Protein AF-A0A8S9X8X3-F1 (afdb_monomer_lite)

Radius of gyration: 22.39 Å; chains: 1; bounding box: 41×49×69 Å

pLDDT: mean 77.09, std 18.52, range [30.03, 97.19]

Structure (mmCIF, N/CA/C/O backbone):
data_AF-A0A8S9X8X3-F1
#
_entry.id   AF-A0A8S9X8X3-F1
#
loop_
_atom_site.group_PDB
_atom_site.id
_atom_site.type_symbol
_atom_site.label_atom_id
_atom_site.label_alt_id
_atom_site.label_comp_id
_atom_site.label_asym_id
_atom_site.label_entity_id
_atom_site.label_seq_id
_atom_site.pdbx_PDB_ins_code
_atom_site.Cartn_x
_atom_site.Cartn_y
_atom_site.Cartn_z
_atom_site.occupancy
_atom_site.B_iso_or_equiv
_atom_si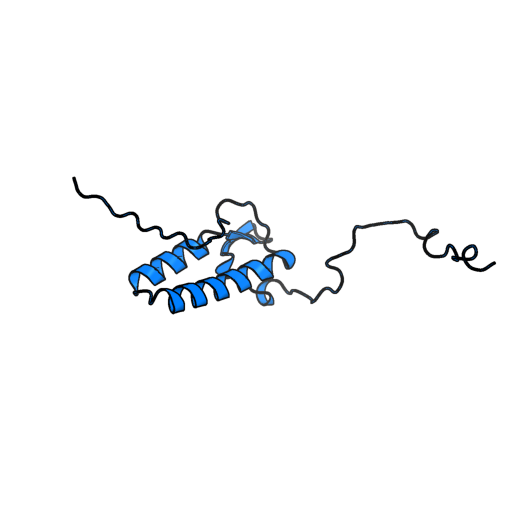te.auth_seq_id
_atom_site.auth_comp_id
_atom_site.auth_asym_id
_atom_site.auth_atom_id
_atom_site.pdbx_PDB_model_num
ATOM 1 N N . MET A 1 1 ? 11.728 -32.262 -21.550 1.00 33.06 1 MET A N 1
ATOM 2 C CA . MET A 1 1 ? 12.245 -31.739 -20.269 1.00 33.06 1 MET A CA 1
ATOM 3 C C . MET A 1 1 ? 12.508 -30.244 -20.442 1.00 33.06 1 MET A C 1
ATOM 5 O O . MET A 1 1 ? 13.636 -29.858 -20.696 1.00 33.06 1 MET A O 1
ATOM 9 N N . SER A 1 2 ? 11.466 -29.407 -20.414 1.00 30.03 2 SER A N 1
ATOM 10 C CA . SER A 1 2 ? 11.658 -27.950 -20.436 1.00 30.03 2 SER A CA 1
ATOM 11 C C . SER A 1 2 ? 11.699 -27.470 -19.001 1.00 30.03 2 SER A C 1
ATOM 13 O O . SER A 1 2 ? 10.704 -27.564 -18.285 1.00 30.03 2 SER A O 1
ATOM 15 N N . ILE A 1 3 ? 12.872 -27.002 -18.585 1.00 43.94 3 ILE A N 1
ATOM 16 C CA . ILE A 1 3 ? 13.061 -26.266 -17.343 1.00 43.94 3 ILE A CA 1
ATOM 17 C C . ILE A 1 3 ? 12.205 -25.009 -17.486 1.00 43.94 3 ILE A C 1
ATOM 19 O O . ILE A 1 3 ? 12.582 -24.061 -18.172 1.00 43.94 3 ILE A O 1
ATOM 23 N N . VAL A 1 4 ? 11.011 -25.028 -16.891 1.00 49.66 4 VAL A N 1
ATOM 24 C CA . VAL A 1 4 ? 10.272 -23.800 -16.616 1.00 49.66 4 VAL A CA 1
ATOM 25 C C . VAL A 1 4 ? 11.159 -23.046 -15.648 1.00 49.66 4 VAL A C 1
ATOM 27 O O . VAL A 1 4 ? 11.214 -23.364 -14.460 1.00 49.66 4 VAL A O 1
ATOM 30 N N . ASN A 1 5 ? 11.921 -22.107 -16.194 1.00 41.03 5 ASN A N 1
ATOM 31 C CA . ASN A 1 5 ? 12.714 -21.168 -15.439 1.00 41.03 5 ASN A CA 1
ATOM 32 C C . ASN A 1 5 ? 11.710 -20.322 -14.649 1.00 41.03 5 ASN A C 1
ATOM 34 O O . ASN A 1 5 ? 11.214 -19.304 -15.127 1.00 41.03 5 ASN A O 1
ATOM 38 N N . ARG A 1 6 ? 11.312 -20.808 -13.467 1.00 50.50 6 ARG A N 1
ATOM 39 C CA . ARG A 1 6 ? 10.594 -20.020 -12.470 1.00 50.50 6 ARG A CA 1
ATOM 40 C C . ARG A 1 6 ? 11.587 -19.002 -11.924 1.00 50.50 6 ARG A C 1
ATOM 42 O O . ARG A 1 6 ? 12.044 -19.112 -10.793 1.00 50.50 6 ARG A O 1
ATOM 49 N N . GLY A 1 7 ? 11.918 -18.019 -12.753 1.00 44.12 7 GLY A N 1
ATOM 50 C CA . GLY A 1 7 ? 12.560 -16.783 -12.350 1.00 44.12 7 GLY A CA 1
ATOM 51 C C . GLY A 1 7 ? 11.569 -15.959 -11.541 1.00 44.12 7 GLY A C 1
ATOM 52 O O . GLY A 1 7 ? 11.102 -14.920 -11.988 1.00 44.12 7 GLY A O 1
ATOM 53 N N . LEU A 1 8 ? 11.220 -16.445 -10.352 1.00 52.00 8 LEU A N 1
ATOM 54 C CA . LEU A 1 8 ? 10.871 -15.561 -9.257 1.00 52.00 8 LEU A CA 1
ATOM 55 C C . LEU A 1 8 ? 12.208 -15.158 -8.642 1.00 52.00 8 LEU A C 1
ATOM 57 O O . LEU A 1 8 ? 12.642 -15.723 -7.642 1.00 52.00 8 LEU A O 1
ATOM 61 N N . ASP A 1 9 ? 12.884 -14.217 -9.298 1.00 55.47 9 ASP A N 1
ATOM 62 C CA . ASP A 1 9 ? 13.935 -13.420 -8.674 1.00 55.47 9 ASP A CA 1
ATOM 63 C C . ASP A 1 9 ? 13.255 -12.591 -7.573 1.00 55.47 9 ASP A C 1
ATOM 65 O O . ASP A 1 9 ? 12.849 -11.446 -7.777 1.00 55.47 9 ASP A O 1
ATOM 69 N N . MET A 1 10 ? 12.987 -13.232 -6.428 1.00 51.34 10 MET A N 1
ATOM 70 C CA . MET A 1 10 ? 12.443 -12.599 -5.231 1.00 51.34 10 MET A CA 1
ATOM 71 C C . MET A 1 10 ? 13.531 -11.716 -4.631 1.00 51.34 10 MET A C 1
ATOM 73 O O . MET A 1 10 ? 14.158 -12.046 -3.626 1.00 51.34 10 MET A O 1
ATOM 77 N N . ARG A 1 11 ? 13.741 -10.557 -5.246 1.00 60.44 11 ARG A N 1
ATOM 78 C CA . ARG A 1 11 ? 14.432 -9.443 -4.611 1.00 60.44 11 ARG A CA 1
ATOM 79 C C . ARG A 1 11 ? 13.537 -8.964 -3.471 1.00 60.44 11 ARG A C 1
ATOM 81 O O . ARG A 1 11 ? 12.561 -8.272 -3.722 1.00 60.44 11 ARG A O 1
ATOM 88 N N . CYS A 1 12 ? 13.819 -9.423 -2.250 1.00 65.81 12 CYS A N 1
ATOM 89 C CA . CYS A 1 12 ? 13.247 -8.969 -0.975 1.00 65.81 12 CYS A CA 1
ATOM 90 C C . CYS A 1 12 ? 11.785 -8.474 -1.051 1.00 65.81 12 CYS A C 1
ATOM 92 O O . CYS A 1 12 ? 11.527 -7.274 -1.153 1.00 65.81 12 CYS A O 1
ATOM 94 N N . GLY A 1 13 ? 10.827 -9.403 -0.990 1.00 71.25 13 GLY A N 1
ATOM 95 C CA . GLY A 1 13 ? 9.393 -9.102 -0.924 1.00 71.25 13 GLY A CA 1
ATOM 96 C C . GLY A 1 13 ? 8.811 -9.296 0.480 1.00 71.25 13 GLY A C 1
ATOM 97 O O . GLY A 1 13 ? 9.372 -10.020 1.299 1.00 71.25 13 GLY A O 1
ATOM 98 N N . LEU A 1 14 ? 7.661 -8.673 0.747 1.00 82.38 14 LEU A N 1
ATOM 99 C CA . LEU A 1 14 ? 6.882 -8.854 1.975 1.00 82.38 14 LEU A CA 1
ATOM 100 C C . LEU A 1 14 ? 5.571 -9.582 1.641 1.00 82.38 14 LEU A C 1
ATOM 102 O O . LEU A 1 14 ? 4.765 -9.080 0.858 1.00 82.38 14 LEU A O 1
ATOM 106 N N . LEU A 1 15 ? 5.351 -10.761 2.230 1.00 86.81 15 LEU A N 1
ATOM 107 C CA . LEU A 1 15 ? 4.132 -11.552 2.034 1.00 86.81 15 LEU A CA 1
ATOM 108 C C . LEU A 1 15 ? 3.070 -11.149 3.064 1.00 86.81 15 LEU A C 1
ATOM 110 O O . LEU A 1 15 ? 3.203 -11.443 4.249 1.00 86.81 15 LEU A O 1
ATOM 114 N N . LEU A 1 16 ? 2.018 -10.468 2.606 1.00 89.88 16 LEU A N 1
ATOM 115 C CA . LEU A 1 16 ? 0.945 -9.937 3.462 1.00 89.88 16 LEU A CA 1
ATOM 116 C C . LEU A 1 16 ? -0.415 -10.609 3.239 1.00 89.88 16 LEU A C 1
ATOM 118 O O . LEU A 1 16 ? -1.315 -10.450 4.065 1.00 89.88 16 LEU A O 1
ATOM 122 N N . ALA A 1 17 ? -0.588 -11.350 2.145 1.00 91.81 17 ALA A N 1
ATOM 123 C CA . ALA A 1 17 ? -1.838 -12.044 1.850 1.00 91.81 17 ALA A CA 1
ATOM 124 C C . ALA A 1 17 ? -2.150 -13.122 2.905 1.00 91.81 17 ALA A C 1
ATOM 126 O O . ALA A 1 17 ? -1.247 -13.727 3.478 1.00 91.81 17 ALA A O 1
ATOM 127 N N . GLY A 1 18 ? -3.440 -13.348 3.173 1.00 91.75 18 GLY A N 1
ATOM 128 C CA . GLY A 1 18 ? -3.904 -14.337 4.156 1.00 91.75 18 GLY A CA 1
ATOM 129 C C . GLY A 1 18 ? -3.871 -13.883 5.621 1.00 91.75 18 GLY A C 1
ATOM 130 O O . GLY A 1 18 ? -4.285 -14.642 6.493 1.00 91.75 18 GLY A O 1
ATOM 131 N N . ASN A 1 19 ? -3.433 -12.653 5.909 1.00 93.50 19 ASN A N 1
ATOM 132 C CA . ASN A 1 19 ? -3.466 -12.099 7.263 1.00 93.50 19 ASN A CA 1
ATOM 133 C C . ASN A 1 19 ? -4.846 -11.489 7.595 1.00 93.50 19 ASN A C 1
ATOM 135 O O . ASN A 1 19 ? -5.421 -10.792 6.754 1.00 93.50 19 ASN A O 1
ATOM 139 N N . PRO A 1 20 ? -5.377 -11.678 8.820 1.00 95.19 20 PRO A N 1
ATOM 140 C CA . PRO A 1 20 ? -6.654 -11.106 9.252 1.00 95.19 20 PRO A CA 1
ATOM 141 C C . PRO A 1 20 ? -6.498 -9.634 9.677 1.00 95.19 20 PRO A C 1
ATOM 143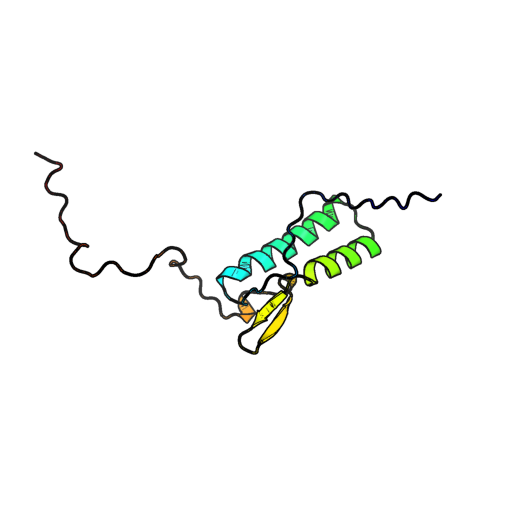 O O . PRO A 1 20 ? -6.673 -9.282 10.842 1.00 95.19 20 PRO A O 1
ATOM 146 N N . 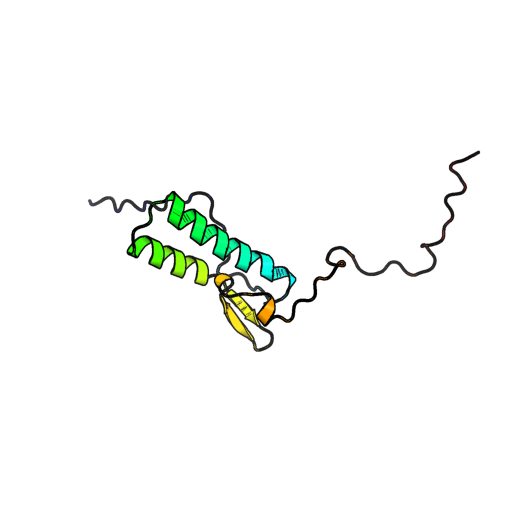LEU A 1 21 ? -6.119 -8.765 8.740 1.00 95.25 21 LEU A N 1
ATOM 147 C CA . LEU A 1 21 ? -5.842 -7.354 9.017 1.00 95.25 21 LEU A CA 1
ATOM 148 C C . LEU A 1 21 ? -7.132 -6.529 9.128 1.00 95.25 21 LEU A C 1
ATOM 150 O O . LEU A 1 21 ? -8.058 -6.704 8.335 1.00 95.25 21 LEU A O 1
ATOM 154 N N . SER A 1 22 ? -7.161 -5.568 10.049 1.00 94.69 22 SER A N 1
ATOM 155 C CA . SER A 1 22 ? -8.238 -4.577 10.179 1.00 94.69 22 SER A CA 1
ATOM 156 C C . SER A 1 22 ? -7.869 -3.291 9.440 1.00 94.69 22 SER A C 1
ATOM 158 O O . SER A 1 22 ? -6.738 -2.822 9.544 1.00 94.69 22 SER A O 1
ATOM 160 N N . CYS A 1 23 ? -8.800 -2.707 8.684 1.00 94.44 23 CYS A N 1
ATOM 161 C CA . CYS A 1 23 ? -8.556 -1.429 8.020 1.00 94.44 23 CYS A CA 1
ATOM 162 C C . CYS A 1 23 ? -8.654 -0.286 9.041 1.00 94.44 23 CYS A C 1
ATOM 164 O O . CYS A 1 23 ? -9.752 0.161 9.381 1.00 94.44 23 CYS A O 1
ATOM 166 N N . ASP A 1 24 ? -7.508 0.194 9.516 1.00 90.81 24 ASP A N 1
ATOM 167 C CA . ASP A 1 24 ? -7.408 1.345 10.410 1.00 90.81 24 ASP A CA 1
ATOM 168 C C . ASP A 1 24 ? -6.206 2.244 10.066 1.00 90.81 24 ASP A C 1
ATOM 170 O O . ASP A 1 24 ? -5.418 1.970 9.156 1.00 90.81 24 ASP A O 1
ATOM 174 N N . CYS A 1 25 ? -6.076 3.353 10.794 1.00 91.06 25 CYS A N 1
ATOM 175 C CA . CYS A 1 25 ? -5.035 4.348 10.553 1.00 91.06 25 CYS A CA 1
ATOM 176 C C . CYS A 1 25 ? -3.611 3.843 10.800 1.00 91.06 25 CYS A C 1
ATOM 178 O O . CYS A 1 25 ? -2.682 4.348 10.171 1.00 91.06 25 CYS A O 1
ATOM 180 N N . SER A 1 26 ? -3.427 2.839 11.661 1.00 89.19 26 SER A N 1
ATOM 181 C CA . SER A 1 26 ? -2.117 2.226 11.900 1.00 89.19 26 SER A CA 1
ATOM 182 C C . SER A 1 26 ? -1.644 1.389 10.713 1.00 89.19 26 SER A C 1
ATOM 184 O O . SER A 1 26 ? -0.452 1.124 10.600 1.00 89.19 26 SER A O 1
ATOM 186 N N . LEU A 1 27 ? -2.548 1.019 9.798 1.00 92.94 27 LEU A N 1
ATOM 187 C CA . LEU A 1 27 ? -2.231 0.220 8.620 1.00 92.94 27 LEU A CA 1
ATOM 188 C C . LEU A 1 27 ? -1.996 1.066 7.360 1.00 92.94 27 LEU A C 1
ATOM 190 O O . LEU A 1 27 ? -1.468 0.566 6.375 1.00 92.94 27 LEU A O 1
ATOM 194 N N . VAL A 1 28 ? -2.314 2.363 7.370 1.00 92.81 28 VAL A N 1
ATOM 195 C CA . VAL A 1 28 ? -2.187 3.243 6.188 1.00 92.81 28 VAL A CA 1
ATOM 196 C C . VAL A 1 28 ? -0.774 3.257 5.597 1.00 92.81 28 VAL A C 1
ATOM 198 O O . VAL A 1 28 ? -0.611 3.327 4.374 1.00 92.81 28 VAL A O 1
ATOM 201 N N . TRP A 1 29 ? 0.256 3.169 6.443 1.00 91.94 29 TRP A N 1
ATOM 202 C CA . TRP A 1 29 ? 1.644 3.189 5.984 1.00 91.94 29 TRP A CA 1
ATOM 203 C C . TRP A 1 29 ? 1.955 2.028 5.032 1.00 91.94 29 TRP A C 1
ATOM 205 O O . TRP A 1 29 ? 2.750 2.216 4.111 1.00 91.94 29 TRP A O 1
ATOM 215 N N . ILE A 1 30 ? 1.310 0.861 5.192 1.00 94.00 30 ILE A N 1
ATOM 216 C CA . ILE A 1 30 ? 1.584 -0.294 4.330 1.00 94.00 30 ILE A CA 1
ATOM 217 C C . ILE A 1 30 ? 1.077 -0.049 2.914 1.00 94.00 30 ILE A C 1
ATOM 219 O O . ILE A 1 30 ? 1.774 -0.358 1.953 1.00 94.00 30 ILE A O 1
ATOM 223 N N . GLY A 1 31 ? -0.092 0.582 2.765 1.00 94.62 31 GLY A N 1
ATOM 224 C CA . GLY A 1 31 ? -0.617 0.954 1.453 1.00 94.62 31 GLY A CA 1
ATOM 225 C C . GLY A 1 31 ? 0.302 1.949 0.752 1.00 94.62 31 GLY A C 1
ATOM 226 O O . GLY A 1 31 ? 0.625 1.786 -0.427 1.00 94.62 31 GLY A O 1
ATOM 227 N N . HIS A 1 32 ? 0.807 2.940 1.495 1.00 94.25 32 HIS A N 1
ATOM 228 C CA . HIS A 1 32 ? 1.800 3.880 0.976 1.00 94.25 32 HIS A CA 1
ATOM 229 C C . HIS A 1 32 ? 3.093 3.173 0.543 1.00 94.25 32 HIS A C 1
ATOM 231 O O . HIS A 1 32 ? 3.586 3.409 -0.564 1.00 94.25 32 HIS A O 1
ATOM 237 N N . TRP A 1 33 ? 3.617 2.283 1.389 1.00 93.31 33 TRP A N 1
ATOM 238 C CA . TRP A 1 33 ? 4.818 1.508 1.100 1.00 93.31 33 TRP A CA 1
ATOM 239 C C . TRP A 1 33 ? 4.642 0.632 -0.145 1.00 93.31 33 TRP A C 1
ATOM 241 O O . TRP A 1 33 ? 5.483 0.692 -1.035 1.00 93.31 33 TRP A O 1
ATOM 251 N N . LEU A 1 34 ? 3.522 -0.087 -0.285 1.00 94.50 34 LEU A N 1
ATOM 252 C CA . LEU A 1 34 ? 3.235 -0.931 -1.452 1.00 94.50 34 LEU A CA 1
ATOM 253 C C . LEU A 1 34 ? 3.191 -0.123 -2.757 1.00 94.50 34 LEU A C 1
ATOM 255 O O . LEU A 1 34 ? 3.777 -0.534 -3.758 1.00 94.50 34 LEU A O 1
ATOM 259 N N . ARG A 1 35 ? 2.552 1.055 -2.760 1.00 93.88 35 ARG A N 1
ATOM 260 C CA . ARG A 1 35 ? 2.525 1.944 -3.939 1.00 93.88 35 ARG A CA 1
ATOM 261 C C . ARG A 1 35 ? 3.915 2.440 -4.327 1.00 93.88 35 ARG A C 1
ATOM 263 O O . ARG A 1 35 ? 4.210 2.571 -5.516 1.00 93.88 35 ARG A O 1
ATOM 270 N N . ARG A 1 36 ? 4.760 2.742 -3.339 1.00 92.44 36 ARG A N 1
ATOM 271 C CA . ARG A 1 36 ? 6.157 3.122 -3.570 1.00 92.44 36 ARG A CA 1
ATOM 272 C C . ARG A 1 36 ? 6.968 1.944 -4.105 1.00 92.44 36 ARG A C 1
ATOM 274 O O . ARG A 1 36 ? 7.621 2.105 -5.130 1.00 92.44 36 ARG A O 1
ATOM 281 N N . TRP A 1 37 ? 6.862 0.788 -3.461 1.00 91.12 37 TRP A N 1
ATOM 282 C CA . TRP A 1 37 ? 7.578 -0.426 -3.830 1.00 91.12 37 TRP A CA 1
ATOM 283 C C . TRP A 1 37 ? 7.252 -0.853 -5.261 1.00 91.12 37 TRP A C 1
ATOM 285 O O . TRP A 1 37 ? 8.168 -1.017 -6.052 1.00 91.12 37 TRP A O 1
ATOM 295 N N . VAL A 1 38 ? 5.972 -0.890 -5.656 1.00 90.56 38 VAL A N 1
ATOM 296 C CA . VAL A 1 38 ? 5.580 -1.195 -7.045 1.00 90.56 38 VAL A CA 1
ATOM 297 C C . VAL A 1 38 ? 6.250 -0.248 -8.039 1.00 90.56 38 VAL A C 1
ATOM 299 O O . VAL A 1 38 ? 6.809 -0.699 -9.033 1.00 90.56 38 VAL A O 1
ATOM 302 N N . ARG A 1 39 ? 6.225 1.065 -7.786 1.00 90.62 39 ARG A N 1
ATOM 303 C CA . ARG A 1 39 ? 6.864 2.047 -8.674 1.00 90.62 39 ARG A CA 1
ATOM 304 C C . ARG A 1 39 ? 8.369 1.809 -8.791 1.00 90.62 39 ARG A C 1
ATOM 306 O O . ARG A 1 39 ? 8.889 1.838 -9.899 1.00 90.62 39 ARG A O 1
ATOM 313 N N . GLU A 1 40 ? 9.052 1.566 -7.678 1.00 88.19 40 GLU A N 1
ATOM 314 C CA . GLU A 1 40 ? 10.493 1.292 -7.673 1.00 88.19 40 GLU A CA 1
ATOM 315 C C . GLU A 1 40 ? 10.818 -0.033 -8.381 1.00 88.19 40 GLU A C 1
ATOM 317 O O . GLU A 1 40 ? 11.711 -0.068 -9.226 1.00 88.19 40 GLU A O 1
ATOM 322 N N . SER A 1 41 ? 10.044 -1.094 -8.136 1.00 84.62 41 SER A N 1
ATOM 323 C CA . SER A 1 41 ? 10.200 -2.395 -8.793 1.00 84.62 41 SER A CA 1
ATOM 324 C C . SER A 1 41 ? 9.991 -2.318 -10.306 1.00 84.62 41 SER A C 1
ATOM 326 O O . SER A 1 41 ? 10.753 -2.919 -11.059 1.00 84.62 41 SER A O 1
ATOM 328 N N . LEU A 1 42 ? 8.999 -1.560 -10.781 1.00 84.88 42 LEU A N 1
ATOM 329 C CA . LEU A 1 42 ? 8.752 -1.407 -12.219 1.00 84.88 42 LEU A CA 1
ATOM 330 C C . LEU A 1 42 ? 9.859 -0.607 -12.918 1.00 84.88 42 LEU A C 1
ATOM 332 O O . LEU A 1 42 ? 10.238 -0.950 -14.038 1.00 84.88 42 LEU A O 1
ATOM 336 N N . VAL A 1 43 ? 10.392 0.425 -12.256 1.00 80.38 43 VAL A N 1
ATOM 337 C CA . VAL A 1 43 ? 11.482 1.256 -12.791 1.00 80.38 43 VAL A CA 1
ATOM 338 C C . VAL A 1 43 ? 12.801 0.480 -12.837 1.00 80.38 43 VAL A C 1
ATOM 340 O O . VAL A 1 43 ? 13.485 0.507 -13.856 1.00 80.38 43 VAL A O 1
ATOM 343 N N . ILE A 1 44 ? 13.157 -0.236 -11.766 1.00 73.38 44 ILE A N 1
ATOM 344 C CA . ILE A 1 44 ? 14.449 -0.935 -11.661 1.00 73.38 44 ILE A CA 1
ATOM 345 C C . ILE A 1 44 ? 14.502 -2.172 -12.564 1.00 73.38 44 ILE A C 1
ATOM 347 O O . ILE A 1 44 ? 15.564 -2.501 -13.090 1.00 73.38 44 ILE A O 1
ATOM 351 N N . HIS A 1 45 ? 13.382 -2.872 -12.752 1.00 66.44 45 HIS A N 1
ATOM 352 C CA . HIS A 1 45 ? 13.362 -4.115 -13.530 1.00 66.44 45 HIS A CA 1
ATOM 353 C C . HIS A 1 45 ? 13.065 -3.924 -15.015 1.00 66.44 45 HIS A C 1
ATOM 355 O O . HIS A 1 45 ? 12.918 -4.929 -15.708 1.00 66.44 45 HIS A O 1
ATOM 361 N N . THR A 1 46 ? 12.978 -2.676 -15.508 1.00 65.69 46 THR A N 1
ATOM 362 C CA . THR A 1 46 ? 12.547 -2.369 -16.889 1.00 65.69 46 THR A CA 1
ATOM 363 C C . THR A 1 46 ? 11.351 -3.239 -17.277 1.00 65.69 46 THR A C 1
ATOM 365 O O . THR A 1 46 ? 11.398 -3.985 -18.253 1.00 65.69 46 THR A O 1
ATOM 368 N N . ALA A 1 47 ? 10.334 -3.253 -16.410 1.00 71.25 47 ALA A N 1
ATOM 369 C CA . ALA A 1 47 ? 9.300 -4.275 -16.464 1.00 71.25 47 ALA A CA 1
ATOM 370 C C . ALA A 1 47 ? 8.503 -4.171 -17.772 1.00 71.25 47 ALA A C 1
ATOM 372 O O . ALA A 1 47 ? 8.012 -3.097 -18.126 1.00 71.25 47 ALA A O 1
ATOM 373 N N . ASP A 1 48 ? 8.342 -5.295 -18.471 1.00 81.50 48 ASP A N 1
ATOM 374 C CA . ASP A 1 48 ? 7.402 -5.389 -19.582 1.00 81.50 48 ASP A CA 1
ATOM 375 C C . ASP A 1 48 ? 5.950 -5.274 -19.074 1.00 81.50 48 ASP A C 1
ATOM 377 O O . ASP A 1 48 ? 5.661 -5.393 -17.876 1.00 81.50 48 ASP A O 1
ATOM 381 N N . HIS A 1 49 ? 5.014 -5.044 -19.997 1.00 82.88 49 HIS A N 1
ATOM 382 C CA . HIS A 1 49 ? 3.601 -4.863 -19.668 1.00 82.88 49 HIS A CA 1
ATOM 383 C C . HIS A 1 49 ? 3.028 -6.057 -18.881 1.00 82.88 49 HIS A C 1
ATOM 385 O O . HIS A 1 49 ? 2.319 -5.867 -17.894 1.00 82.88 49 HIS A O 1
ATOM 391 N N . GLU A 1 50 ? 3.347 -7.291 -19.268 1.00 86.06 50 GLU A N 1
ATOM 392 C CA . GLU A 1 50 ? 2.827 -8.489 -18.613 1.00 86.06 50 GLU A CA 1
ATOM 393 C C . GLU A 1 50 ? 3.377 -8.640 -17.190 1.00 86.06 50 GLU A C 1
ATOM 395 O O . GLU A 1 50 ? 2.610 -8.862 -16.247 1.00 86.06 50 GLU A O 1
ATOM 400 N N . SER A 1 51 ? 4.685 -8.449 -17.016 1.00 83.69 51 SER A N 1
ATOM 401 C CA . SER A 1 51 ? 5.341 -8.469 -15.706 1.00 83.69 51 SER A CA 1
ATOM 402 C C . SER A 1 51 ? 4.771 -7.404 -14.767 1.00 83.69 51 SER A C 1
ATOM 404 O O . SER A 1 51 ? 4.508 -7.690 -13.595 1.00 83.69 51 SER A O 1
ATOM 406 N N . GLY A 1 52 ? 4.478 -6.206 -15.282 1.00 85.12 52 GLY A N 1
ATOM 407 C CA . GLY A 1 52 ? 3.837 -5.149 -14.501 1.00 85.12 52 GLY A CA 1
ATOM 408 C C . GLY A 1 52 ? 2.412 -5.490 -14.059 1.00 85.12 52 GLY A C 1
ATOM 409 O O . GLY A 1 52 ? 2.056 -5.282 -12.897 1.00 85.12 52 GLY A O 1
ATOM 410 N N . HIS A 1 53 ? 1.606 -6.092 -14.939 1.00 88.81 53 HIS A N 1
ATOM 411 C CA . HIS A 1 53 ? 0.264 -6.571 -14.582 1.00 88.81 53 HIS A CA 1
ATOM 412 C C . HIS A 1 53 ? 0.299 -7.676 -13.528 1.00 88.81 53 HIS A C 1
ATOM 414 O O . HIS A 1 53 ? -0.518 -7.665 -12.606 1.00 88.81 53 HIS A O 1
ATOM 420 N N . ARG A 1 54 ? 1.244 -8.619 -13.628 1.00 88.38 54 ARG A N 1
ATOM 421 C CA . ARG A 1 54 ? 1.418 -9.670 -12.612 1.00 88.38 54 ARG A CA 1
ATOM 422 C C . ARG A 1 54 ? 1.786 -9.072 -11.254 1.00 88.38 54 ARG A C 1
ATOM 424 O O . ARG A 1 54 ? 1.180 -9.449 -10.254 1.00 88.38 54 ARG A O 1
ATOM 431 N N . LEU A 1 55 ? 2.701 -8.101 -11.228 1.00 87.44 55 LEU A N 1
ATOM 432 C CA . LEU A 1 55 ? 3.098 -7.402 -10.005 1.00 87.44 55 LEU A CA 1
ATOM 433 C C . LEU A 1 55 ? 1.913 -6.683 -9.345 1.00 87.44 55 LEU A C 1
ATOM 435 O O . LEU A 1 55 ? 1.681 -6.825 -8.146 1.00 87.44 55 LEU A O 1
ATOM 439 N N . LEU A 1 56 ? 1.133 -5.944 -10.138 1.00 90.31 56 LEU A N 1
ATOM 440 C CA . LEU A 1 56 ? -0.040 -5.215 -9.653 1.00 90.31 56 LEU A CA 1
ATOM 441 C C . LEU A 1 56 ? -1.140 -6.139 -9.121 1.00 90.31 56 LEU A C 1
ATOM 443 O O . LEU A 1 56 ? -1.829 -5.762 -8.173 1.00 90.31 56 LEU A O 1
ATOM 447 N N . ARG A 1 57 ? -1.327 -7.328 -9.711 1.00 91.56 57 ARG A N 1
ATOM 448 C CA . ARG A 1 57 ? -2.254 -8.332 -9.166 1.00 91.56 57 ARG A CA 1
ATOM 449 C C . ARG A 1 57 ? -1.754 -8.869 -7.833 1.00 91.56 57 ARG A C 1
ATOM 451 O O . ARG A 1 57 ? -2.503 -8.806 -6.866 1.00 91.56 57 ARG A O 1
ATOM 458 N N . ALA A 1 58 ? -0.493 -9.295 -7.768 1.00 89.75 58 ALA A N 1
ATOM 459 C CA . ALA A 1 58 ? 0.093 -9.862 -6.556 1.00 89.75 58 ALA A CA 1
ATOM 460 C C . ALA A 1 58 ? 0.010 -8.892 -5.363 1.00 89.75 58 ALA A C 1
ATOM 462 O O . ALA A 1 58 ? -0.386 -9.266 -4.265 1.00 89.75 58 ALA A O 1
ATOM 463 N N . VAL A 1 59 ? 0.300 -7.607 -5.581 1.00 91.25 59 VAL A N 1
ATOM 464 C CA . VAL A 1 59 ? 0.243 -6.589 -4.518 1.00 91.25 59 VAL A CA 1
ATOM 465 C C . VAL A 1 59 ? -1.186 -6.315 -4.018 1.00 91.25 59 VAL A C 1
ATOM 467 O O . VAL A 1 59 ? -1.368 -5.901 -2.872 1.00 91.25 59 VAL A O 1
ATOM 470 N N . ARG A 1 60 ? -2.213 -6.581 -4.834 1.00 94.94 60 ARG A N 1
ATOM 471 C CA . ARG A 1 60 ? -3.626 -6.443 -4.441 1.00 94.94 60 ARG A CA 1
ATOM 472 C C . ARG A 1 60 ? -4.196 -7.656 -3.704 1.00 94.94 60 ARG A C 1
ATOM 474 O O . ARG A 1 60 ? -5.281 -7.541 -3.142 1.00 94.94 60 ARG A O 1
ATOM 481 N N . GLU A 1 61 ? -3.489 -8.784 -3.667 1.00 94.56 61 GLU A N 1
ATOM 482 C CA . GLU A 1 61 ? -3.928 -9.985 -2.935 1.00 94.56 61 GLU A CA 1
ATOM 483 C C . GLU A 1 61 ? -3.906 -9.787 -1.413 1.00 94.56 61 GLU A C 1
ATOM 485 O O . GLU A 1 61 ? -4.639 -10.447 -0.677 1.00 94.56 61 GLU A O 1
ATOM 490 N N . ALA A 1 62 ? -3.085 -8.858 -0.923 1.00 94.81 62 ALA A N 1
ATOM 491 C CA . ALA A 1 62 ? -3.099 -8.465 0.474 1.00 94.81 62 ALA A CA 1
ATOM 492 C C . ALA A 1 62 ? -4.282 -7.529 0.750 1.00 94.81 62 ALA A C 1
ATOM 494 O O . ALA A 1 62 ? -4.364 -6.437 0.185 1.00 94.81 62 ALA A O 1
ATOM 495 N N . THR A 1 63 ? -5.174 -7.932 1.656 1.00 97.12 63 THR A N 1
ATOM 496 C CA . THR A 1 63 ? -6.387 -7.179 2.008 1.00 97.12 63 THR A CA 1
ATOM 497 C C . THR A 1 63 ? -6.488 -6.921 3.507 1.00 97.12 63 THR A C 1
ATOM 499 O O . THR A 1 63 ? -6.040 -7.739 4.307 1.00 97.12 63 THR A O 1
ATOM 502 N N . CYS A 1 64 ? -7.157 -5.837 3.889 1.00 96.50 64 CYS A N 1
ATOM 503 C CA . CYS A 1 64 ? -7.703 -5.641 5.231 1.00 96.50 64 CYS A CA 1
ATOM 504 C C . CYS A 1 64 ? -9.231 -5.736 5.212 1.00 96.50 64 CYS A C 1
ATOM 506 O O . CYS A 1 64 ? -9.852 -5.737 4.149 1.00 96.50 64 CYS A O 1
ATOM 508 N N . ARG A 1 65 ? -9.843 -5.809 6.391 1.00 97.19 65 ARG A N 1
ATOM 509 C CA . ARG A 1 65 ? -11.292 -5.822 6.567 1.00 97.19 65 ARG A CA 1
ATOM 510 C C . ARG A 1 65 ? -11.772 -4.496 7.154 1.00 97.19 65 ARG A C 1
ATOM 512 O O . ARG A 1 65 ? -11.259 -4.059 8.184 1.00 97.19 65 ARG A O 1
ATOM 519 N N . ASP A 1 66 ? -12.724 -3.839 6.496 1.00 93.12 66 ASP A N 1
ATOM 520 C CA . ASP A 1 66 ? -13.291 -2.575 6.979 1.00 93.12 66 ASP A CA 1
ATOM 521 C C . ASP A 1 66 ? -14.358 -2.787 8.071 1.00 93.12 66 ASP A C 1
ATOM 523 O O . ASP A 1 66 ? -14.703 -3.917 8.428 1.00 93.12 66 ASP A O 1
ATOM 527 N N . ARG A 1 67 ? -14.912 -1.688 8.605 1.00 89.38 67 ARG A N 1
ATOM 528 C CA . ARG A 1 67 ? -15.979 -1.738 9.626 1.00 89.38 67 ARG A CA 1
ATOM 529 C C . ARG A 1 67 ? -17.266 -2.411 9.136 1.00 89.38 67 ARG A C 1
ATOM 531 O O . ARG A 1 67 ? -18.032 -2.899 9.956 1.00 89.38 67 ARG A O 1
ATOM 538 N N . ALA A 1 68 ? -17.501 -2.431 7.825 1.00 91.75 68 ALA A N 1
ATOM 539 C CA . ALA A 1 68 ? -18.630 -3.113 7.200 1.00 91.75 68 ALA A CA 1
ATOM 540 C C . ALA A 1 68 ? -18.317 -4.587 6.869 1.00 91.75 68 ALA A C 1
ATOM 542 O O . ALA A 1 68 ? -19.157 -5.283 6.305 1.00 91.75 68 ALA A O 1
ATOM 543 N N . GLY A 1 69 ? -17.118 -5.077 7.203 1.00 93.75 69 GLY A N 1
ATOM 544 C CA . GLY A 1 69 ? -16.684 -6.444 6.934 1.00 93.75 69 GLY A CA 1
ATOM 545 C C . GLY A 1 69 ? -16.159 -6.679 5.514 1.00 93.75 69 GLY A C 1
ATOM 546 O O . GLY A 1 69 ? -15.849 -7.821 5.169 1.00 93.75 69 GLY A O 1
ATOM 547 N N . ARG A 1 70 ? -16.042 -5.637 4.683 1.00 94.31 70 ARG A N 1
ATOM 548 C CA . ARG A 1 70 ? -15.588 -5.751 3.292 1.00 94.31 70 ARG A CA 1
ATOM 549 C C . ARG A 1 70 ? -14.077 -5.915 3.238 1.00 94.31 70 ARG A C 1
ATOM 551 O O . ARG A 1 70 ? -13.350 -5.253 3.977 1.00 94.31 70 ARG A O 1
ATOM 558 N N . ALA A 1 71 ? -13.614 -6.778 2.338 1.00 96.31 71 ALA A N 1
ATOM 559 C CA . ALA A 1 71 ? -12.198 -6.905 2.030 1.00 96.31 71 ALA A CA 1
ATOM 560 C C . ALA A 1 71 ? -11.756 -5.728 1.148 1.00 96.31 71 ALA A C 1
ATOM 562 O O . ALA A 1 71 ? -12.316 -5.507 0.075 1.00 96.31 71 ALA A O 1
ATOM 563 N N . VAL A 1 72 ? -10.758 -4.979 1.606 1.00 95.94 72 VAL A N 1
ATOM 564 C CA . VAL A 1 72 ? -10.183 -3.823 0.914 1.00 95.94 72 VAL A CA 1
ATOM 565 C C . VAL A 1 72 ? -8.717 -4.128 0.611 1.00 95.94 72 VAL A C 1
ATOM 567 O O . VAL A 1 72 ? -7.981 -4.462 1.542 1.00 95.94 72 VAL A O 1
ATOM 570 N N . PRO A 1 73 ? -8.257 -4.024 -0.648 1.00 96.62 73 PRO A N 1
ATOM 571 C CA . PRO A 1 73 ? -6.848 -4.208 -0.976 1.00 96.62 73 PRO A CA 1
ATOM 572 C C . PRO A 1 73 ? -5.975 -3.204 -0.222 1.00 96.62 73 PRO A C 1
ATOM 574 O O . PRO A 1 73 ? -6.232 -2.001 -0.256 1.00 96.62 73 PRO A O 1
ATOM 577 N N . LEU A 1 74 ? -4.904 -3.679 0.416 1.00 95.81 74 LEU A N 1
ATOM 578 C CA . LEU A 1 74 ? -3.963 -2.816 1.135 1.00 95.81 74 LEU A CA 1
ATOM 579 C C . LEU A 1 74 ? -3.322 -1.783 0.204 1.00 95.81 74 LEU A C 1
ATOM 581 O O . LEU A 1 74 ? -3.083 -0.651 0.609 1.00 95.81 74 LEU A O 1
ATOM 585 N N . PHE A 1 75 ? -3.091 -2.149 -1.058 1.00 95.50 75 PHE A N 1
ATOM 586 C CA . PHE A 1 75 ? -2.589 -1.241 -2.092 1.00 95.50 75 PHE A CA 1
ATOM 587 C C . PHE A 1 75 ? -3.489 -0.014 -2.308 1.00 95.50 75 PHE A C 1
ATOM 589 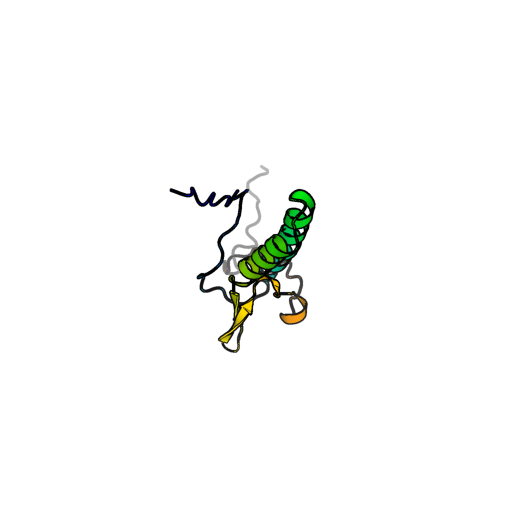O O . PHE A 1 75 ? -2.989 1.095 -2.515 1.00 95.50 75 PHE A O 1
ATOM 596 N N . ASP A 1 76 ? -4.806 -0.212 -2.206 1.00 95.00 76 ASP A N 1
ATOM 597 C CA . ASP A 1 76 ? -5.829 0.816 -2.401 1.00 95.00 76 ASP A CA 1
ATOM 598 C C . ASP A 1 76 ? -6.209 1.511 -1.071 1.00 95.00 76 ASP A C 1
ATOM 600 O O . ASP A 1 76 ? -7.059 2.406 -1.041 1.00 95.00 76 ASP A O 1
ATOM 604 N N . LEU A 1 77 ? -5.538 1.165 0.036 1.00 94.44 77 LEU A N 1
ATOM 605 C CA . LEU A 1 77 ? -5.731 1.795 1.339 1.00 94.44 77 LEU A CA 1
ATOM 606 C C . LEU A 1 77 ? -5.090 3.189 1.368 1.00 94.44 77 LEU A C 1
ATOM 608 O O . LEU A 1 77 ? -3.877 3.351 1.177 1.00 94.44 77 LEU A O 1
ATOM 612 N N . HIS A 1 78 ? -5.917 4.196 1.632 1.00 91.81 78 HIS A N 1
ATOM 613 C CA . HIS A 1 78 ? -5.519 5.596 1.669 1.00 91.81 78 HIS A CA 1
ATOM 614 C C . HIS A 1 78 ? -6.045 6.287 2.940 1.00 91.81 78 HIS A C 1
ATOM 616 O O . HIS A 1 78 ? -7.131 5.936 3.411 1.00 91.81 78 HIS A O 1
ATOM 622 N N . PRO A 1 79 ? -5.296 7.252 3.513 1.00 89.25 79 PRO A N 1
ATOM 623 C CA . PRO A 1 79 ? -5.691 7.938 4.747 1.00 89.25 79 PRO A CA 1
ATOM 624 C C . PRO A 1 79 ? -7.018 8.695 4.615 1.00 89.25 79 PRO A C 1
ATOM 626 O O . PRO A 1 79 ? -7.792 8.729 5.573 1.00 89.25 79 PRO A O 1
ATOM 629 N N . GLU A 1 80 ? -7.310 9.255 3.438 1.00 86.06 80 GLU A N 1
ATOM 630 C CA . GLU A 1 80 ? -8.553 9.974 3.143 1.00 86.06 80 GLU A CA 1
ATOM 631 C C . GLU A 1 80 ? -9.805 9.100 3.304 1.00 86.06 80 GLU A C 1
ATOM 633 O O . GLU A 1 80 ? -10.852 9.599 3.709 1.00 86.06 80 GLU A O 1
ATOM 638 N N . HIS A 1 81 ? -9.697 7.788 3.077 1.00 85.56 81 HIS A N 1
ATOM 639 C CA . HIS A 1 81 ? -10.817 6.850 3.218 1.00 85.56 81 HIS A CA 1
ATOM 640 C C . HIS A 1 81 ? -11.076 6.425 4.670 1.00 85.56 81 HIS A C 1
ATOM 642 O O . HIS A 1 81 ? -12.108 5.826 4.965 1.00 85.56 81 HIS A O 1
ATOM 648 N N . LEU A 1 82 ? -10.139 6.710 5.577 1.00 84.81 82 LEU A N 1
ATOM 649 C CA . LEU A 1 82 ? -10.171 6.273 6.974 1.00 84.81 82 LEU A CA 1
ATOM 650 C C . LEU A 1 82 ? -10.358 7.438 7.959 1.00 84.81 82 LEU A C 1
ATOM 652 O O . LEU A 1 82 ? -10.392 7.203 9.166 1.00 84.81 82 LEU A O 1
ATOM 656 N N . SER A 1 83 ? -10.474 8.679 7.462 1.00 83.19 83 SER A N 1
ATOM 657 C CA . SER A 1 83 ? -10.546 9.902 8.281 1.00 83.19 83 SER A CA 1
ATOM 658 C C . SER A 1 83 ? -9.422 9.968 9.324 1.00 83.19 83 SER A C 1
ATOM 660 O O . SER A 1 83 ? -9.645 10.284 10.493 1.00 83.19 83 SER A O 1
ATOM 662 N N . CYS A 1 84 ? -8.201 9.613 8.917 1.00 81.81 84 CYS A N 1
ATOM 663 C CA . CYS A 1 84 ? -7.080 9.531 9.843 1.00 81.81 84 CYS A CA 1
ATOM 664 C C . CYS A 1 84 ? -6.620 10.912 10.300 1.00 81.81 84 CYS A C 1
ATOM 666 O O . CYS A 1 84 ? -6.091 11.700 9.519 1.00 81.81 84 CYS A O 1
ATOM 668 N N . HIS A 1 85 ? -6.762 11.179 11.596 1.00 78.06 85 HIS A N 1
ATOM 669 C CA . HIS A 1 85 ? -6.126 12.320 12.239 1.00 78.06 85 HIS A CA 1
ATOM 670 C C . HIS A 1 85 ? -4.673 11.970 12.572 1.00 78.06 85 HIS A C 1
ATOM 672 O O . HIS A 1 85 ? -4.399 10.898 13.121 1.00 78.06 85 HIS A O 1
ATOM 678 N N . ALA A 1 86 ? -3.738 12.873 12.263 1.00 63.97 86 ALA A N 1
ATOM 679 C CA . ALA A 1 86 ? -2.346 12.757 12.684 1.00 63.97 86 ALA A CA 1
ATOM 680 C C . ALA A 1 86 ? -2.294 12.713 14.218 1.00 63.97 86 ALA A C 1
ATOM 682 O O . ALA A 1 86 ? -2.392 13.731 14.898 1.00 63.97 86 ALA A O 1
ATOM 683 N N . SER A 1 87 ? -2.219 11.509 14.775 1.00 59.53 87 SER A N 1
ATOM 684 C CA . SER A 1 87 ? -2.245 11.313 16.216 1.00 59.53 87 SER A CA 1
ATOM 685 C C . SER A 1 87 ? -0.806 11.329 16.713 1.00 59.53 87 SER A C 1
ATOM 687 O O . SER A 1 87 ? -0.073 10.369 16.486 1.00 59.53 87 SER A O 1
ATOM 689 N N . ALA A 1 88 ? -0.410 12.367 17.452 1.00 54.41 88 ALA A N 1
ATOM 690 C CA . ALA A 1 88 ? 0.861 12.429 18.191 1.00 54.41 88 ALA A CA 1
ATOM 691 C C . ALA A 1 88 ? 0.984 11.362 19.317 1.00 54.41 88 ALA A C 1
ATOM 693 O O . ALA A 1 88 ? 1.840 11.466 20.186 1.00 54.41 88 ALA A O 1
ATOM 694 N N . LEU A 1 89 ? 0.111 10.345 19.326 1.00 54.88 89 LEU A N 1
ATOM 695 C CA . LEU A 1 89 ? -0.158 9.416 20.427 1.00 54.88 89 LEU A CA 1
ATOM 696 C C . LEU A 1 89 ? -0.011 7.931 20.041 1.00 54.88 89 LEU A C 1
ATOM 698 O O . LEU A 1 89 ? -0.448 7.071 20.799 1.00 54.88 89 LEU A O 1
ATOM 702 N N . SER A 1 90 ? 0.620 7.583 18.909 1.00 47.69 90 SER A N 1
ATOM 703 C CA . SER A 1 90 ? 0.861 6.158 18.567 1.00 47.69 90 SER A CA 1
ATOM 704 C C . SER A 1 90 ? 1.810 5.426 19.536 1.00 47.69 90 SER A C 1
ATOM 706 O O . SER A 1 90 ? 2.047 4.233 19.382 1.00 47.69 90 SER A O 1
ATOM 708 N N . SER A 1 91 ? 2.326 6.104 20.563 1.00 54.59 91 SER A N 1
ATOM 709 C CA . SER A 1 91 ? 3.155 5.521 21.616 1.00 54.59 91 SER A CA 1
ATOM 710 C C . SER A 1 91 ? 2.657 5.937 23.001 1.00 54.59 91 SER A C 1
ATOM 712 O O . SER A 1 91 ? 3.255 6.788 23.655 1.00 54.59 91 SER A O 1
ATOM 714 N N . ALA A 1 92 ? 1.563 5.345 23.473 1.00 52.06 92 ALA A N 1
ATOM 715 C CA . ALA A 1 92 ? 1.250 5.366 24.898 1.00 52.06 92 ALA A CA 1
ATOM 716 C C . ALA A 1 92 ? 0.591 4.042 25.317 1.00 52.06 92 ALA A C 1
ATOM 718 O O . ALA A 1 92 ? -0.567 3.798 24.965 1.00 52.06 92 ALA A O 1
ATOM 719 N N . PRO A 1 93 ? 1.284 3.172 26.075 1.00 53.19 93 PRO A N 1
ATOM 720 C CA . PRO A 1 93 ? 0.596 2.139 26.826 1.00 53.19 93 PRO A CA 1
ATOM 721 C C . PRO A 1 93 ? -0.315 2.810 27.864 1.00 53.19 93 PRO A C 1
ATOM 723 O O . PRO A 1 93 ? 0.062 3.773 28.534 1.00 53.19 93 PRO A O 1
ATOM 726 N N . ARG A 1 94 ? -1.553 2.321 27.953 1.00 57.22 94 ARG A N 1
ATOM 727 C CA . ARG A 1 94 ? -2.579 2.826 28.867 1.00 57.22 94 ARG A CA 1
ATOM 728 C C . ARG A 1 94 ? -2.190 2.595 30.336 1.00 57.22 94 ARG A C 1
ATOM 730 O O . ARG A 1 94 ? -1.771 1.505 30.710 1.00 57.22 94 ARG A O 1
ATOM 737 N N . 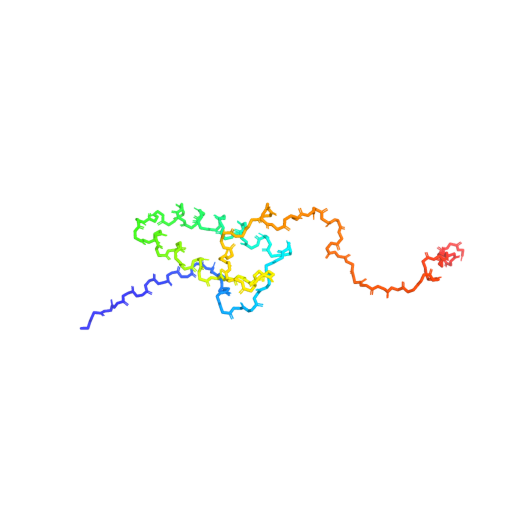SER A 1 95 ? -2.470 3.638 31.123 1.00 56.41 95 SER A N 1
ATOM 738 C CA . SER A 1 95 ? -2.745 3.698 32.568 1.00 56.41 95 SER A CA 1
ATOM 739 C C . SER A 1 95 ? -1.621 3.376 33.562 1.00 56.41 95 SER A C 1
ATOM 741 O O . SER A 1 95 ? -1.508 2.249 34.035 1.00 56.41 95 SER A O 1
ATOM 743 N N . LEU A 1 96 ? -0.934 4.424 34.032 1.00 61.16 96 LEU A N 1
ATOM 744 C CA . LEU A 1 96 ? -0.587 4.534 35.454 1.00 61.16 96 LEU A CA 1
ATOM 745 C C . LEU A 1 96 ? -1.603 5.481 36.124 1.00 61.16 96 LEU A C 1
ATOM 747 O O . LEU A 1 96 ? -1.896 6.535 35.552 1.00 61.16 96 LEU A O 1
ATOM 751 N N . PRO A 1 97 ? -2.174 5.138 37.294 1.00 57.28 97 PRO A N 1
ATOM 752 C CA . PRO A 1 97 ? -3.056 6.039 38.025 1.00 57.28 97 PRO A CA 1
ATOM 753 C C . PRO A 1 97 ? -2.306 7.301 38.476 1.00 57.28 97 PRO A C 1
ATOM 755 O O . PRO A 1 97 ? -1.090 7.306 38.670 1.00 57.28 97 PRO A O 1
ATOM 758 N N . TRP A 1 98 ? -3.066 8.380 38.646 1.00 57.44 98 TRP A N 1
ATOM 759 C CA . TRP A 1 98 ? -2.575 9.753 38.732 1.00 57.44 98 TRP A CA 1
ATOM 760 C C . TRP A 1 98 ? -1.737 10.194 39.962 1.00 57.44 98 TRP A C 1
ATOM 762 O O . TRP A 1 98 ? -1.217 11.306 39.888 1.00 57.44 98 TRP A O 1
ATOM 772 N N . PRO A 1 99 ? -1.502 9.427 41.057 1.00 55.28 99 PRO A N 1
ATOM 773 C CA . PRO A 1 99 ? -0.702 9.968 42.158 1.00 55.28 99 PRO A CA 1
ATOM 774 C C . PRO A 1 99 ? 0.822 9.886 41.958 1.00 55.28 99 PRO A C 1
ATOM 776 O O . PRO A 1 99 ? 1.552 10.491 42.735 1.00 55.28 99 PRO A O 1
ATOM 779 N N . LEU A 1 100 ? 1.342 9.177 40.946 1.00 57.88 100 LEU A N 1
ATOM 780 C CA . LEU A 1 100 ? 2.797 8.978 40.785 1.00 57.88 100 LEU A CA 1
ATOM 781 C C . LEU A 1 100 ? 3.493 9.988 39.856 1.00 57.88 100 LEU A C 1
ATOM 783 O O . LEU A 1 100 ? 4.716 9.969 39.749 1.00 57.88 100 LEU A O 1
ATOM 787 N N . MET A 1 101 ? 2.753 10.896 39.209 1.00 57.25 101 MET A N 1
ATOM 788 C CA . MET A 1 101 ? 3.332 11.875 38.273 1.00 57.25 101 MET A CA 1
ATOM 789 C C . MET A 1 101 ? 4.074 13.032 38.972 1.00 57.25 101 MET A C 1
ATOM 791 O O . MET A 1 101 ? 4.814 13.764 38.322 1.00 57.25 101 MET A O 1
ATOM 795 N N . PHE A 1 102 ? 3.910 13.184 40.290 1.00 58.84 102 PHE A N 1
ATOM 796 C CA . PHE A 1 102 ? 4.463 14.301 41.066 1.00 58.84 102 PHE A CA 1
ATOM 797 C C . PHE A 1 102 ? 5.431 13.877 42.173 1.00 58.84 102 PHE A C 1
ATOM 799 O O . PHE A 1 102 ? 5.584 14.618 43.139 1.00 58.84 102 PHE A O 1
ATOM 806 N N . LEU A 1 103 ? 6.105 12.723 42.072 1.00 53.62 103 LEU A N 1
ATOM 807 C CA . LEU A 1 103 ? 7.226 12.461 42.980 1.00 53.62 103 LEU A CA 1
ATOM 808 C C . LEU A 1 103 ? 8.357 13.442 42.621 1.00 53.62 103 LEU A C 1
ATOM 810 O O . LEU A 1 103 ? 8.915 13.336 41.525 1.00 53.62 103 LEU A O 1
ATOM 814 N N . PRO A 1 104 ? 8.692 14.426 43.472 1.00 54.69 104 PRO A N 1
ATOM 815 C CA . PRO A 1 104 ? 9.740 15.361 43.128 1.00 54.69 104 PRO A CA 1
ATOM 816 C C . PRO A 1 104 ? 11.078 14.620 43.279 1.00 54.69 104 PRO A C 1
ATOM 818 O O . PRO A 1 104 ? 11.351 13.993 44.305 1.00 54.69 104 PRO A O 1
ATOM 821 N N . ILE A 1 105 ? 11.913 14.658 42.240 1.00 62.34 105 ILE A N 1
ATOM 822 C CA . ILE A 1 105 ? 13.288 14.140 42.262 1.00 62.34 105 ILE A CA 1
ATOM 823 C C . ILE A 1 105 ? 14.105 15.055 43.189 1.00 62.34 105 ILE A C 1
ATOM 825 O O . ILE A 1 105 ? 14.760 15.984 42.734 1.00 62.34 105 ILE A O 1
ATOM 829 N N . VAL A 1 106 ? 14.013 14.854 44.506 1.00 56.69 106 VAL A N 1
ATOM 830 C CA . VAL A 1 106 ? 14.679 15.714 45.513 1.00 56.69 106 VAL A CA 1
ATOM 831 C C . VAL A 1 106 ? 15.848 15.004 46.204 1.00 56.69 106 VAL A C 1
ATOM 833 O O . VAL A 1 106 ? 16.474 15.56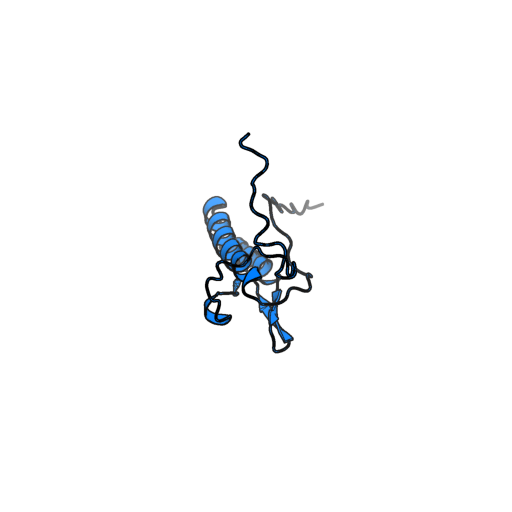0 47.094 1.00 56.69 106 VAL A O 1
ATOM 836 N N . LEU A 1 107 ? 16.236 13.806 45.761 1.00 56.06 107 LEU A N 1
ATOM 837 C CA . LEU A 1 107 ? 17.367 13.070 46.353 1.00 56.06 107 LEU A CA 1
ATOM 838 C C . LEU A 1 107 ? 18.626 13.005 45.475 1.00 56.06 107 LEU A C 1
ATOM 840 O O . LEU A 1 107 ? 19.538 12.254 45.790 1.00 56.06 107 LEU A O 1
ATOM 844 N N . ALA A 1 108 ? 18.713 13.798 44.402 1.00 56.22 108 ALA A N 1
ATOM 845 C CA . ALA A 1 108 ? 19.894 13.817 43.527 1.00 56.22 108 ALA A CA 1
ATOM 846 C C . ALA A 1 108 ? 20.749 15.097 43.622 1.00 56.22 108 ALA A C 1
ATOM 848 O O . ALA A 1 108 ? 21.667 15.260 42.824 1.00 56.22 108 ALA A O 1
ATOM 849 N N . VAL A 1 109 ? 20.475 16.000 44.575 1.00 46.69 109 VAL A N 1
ATOM 850 C CA . VAL A 1 109 ? 21.360 17.137 44.895 1.00 46.69 109 VAL A CA 1
ATOM 851 C C . VAL A 1 109 ? 21.305 17.438 46.399 1.00 46.69 109 VAL A C 1
ATOM 853 O O . VAL A 1 109 ? 20.661 18.393 46.833 1.00 46.69 109 VAL A O 1
ATOM 856 N N . ARG A 1 110 ? 21.963 16.599 47.199 1.00 43.41 110 ARG A N 1
ATOM 857 C CA . ARG A 1 110 ? 22.798 17.008 48.339 1.00 43.41 110 ARG A CA 1
ATOM 858 C C . ARG A 1 110 ? 23.605 15.829 48.857 1.00 43.41 110 ARG A C 1
ATOM 860 O O . ARG A 1 110 ? 23.015 14.738 48.980 1.00 43.41 110 ARG A O 1
#

InterPro domains:
  IPR032675 Leucine-rich repeat domain superfamily [G3DSA:3.80.10.10] (5-93)

Secondary structure (DSSP, 8-state):
-----------S----TT--EE-SGGGHHHHHHHHHHHHHHHHHTT--HHHHHHHHHHHHS-EEE-TTS-EEEGGG--GGGTT----TTSS--S---GGGTT----SS--

Foldseek 3Di:
DDPPPPPPVCPDDDDQAPDAAAQAPVLLVVLVVLLVVLVVVCVVVVDDPVRSVVSVVRQQNHWYAYPVRDTGRSVPRHCVVHVDDPDPPPDDDDDDDDPPPPPDPPPPDD

Sequence (110 aa):
MSIVNRGLDMRCGLLLAGNPLSCDCSLVWIGHWLRRWVRESLVIHTADHESGHRLLRAVREATCRDRAGRAVPLFDLHPEHLSCHASALSSAPRSLPWPLMFLPIVLAVR

Organism: Apolygus lucorum (NCBI:txid248454)